Protein AF-A0A1V4ZJD6-F1 (afdb_monomer_lite)

pLDDT: mean 96.26, std 4.98, range [56.41, 98.81]

Structure (mmCIF, N/CA/C/O backbone):
data_AF-A0A1V4ZJD6-F1
#
_entry.id   AF-A0A1V4ZJD6-F1
#
loop_
_atom_site.group_PDB
_atom_site.id
_atom_site.type_symbol
_atom_site.label_atom_id
_atom_site.label_alt_id
_atom_site.label_comp_id
_atom_site.label_asym_id
_atom_site.label_entity_id
_atom_site.label_seq_id
_atom_site.pdbx_PDB_ins_code
_atom_site.Cartn_x
_atom_site.Cartn_y
_atom_site.Cartn_z
_atom_site.occupancy
_atom_site.B_iso_or_equiv
_atom_site.auth_seq_id
_atom_site.auth_comp_id
_atom_site.auth_asym_id
_atom_site.auth_atom_id
_atom_site.pdbx_PDB_model_num
ATOM 1 N N . MET A 1 1 ? 15.966 -0.202 7.080 1.00 82.50 1 MET A N 1
ATOM 2 C CA . MET A 1 1 ? 14.785 -0.061 6.214 1.00 82.50 1 MET A CA 1
ATOM 3 C C . MET A 1 1 ? 14.592 1.421 5.948 1.00 82.50 1 MET A C 1
ATOM 5 O O . MET A 1 1 ? 14.716 2.169 6.910 1.00 82.50 1 MET A O 1
ATOM 9 N N . ARG A 1 2 ? 14.361 1.847 4.705 1.00 94.88 2 ARG A N 1
ATOM 10 C CA . ARG A 1 2 ? 14.131 3.251 4.336 1.00 94.88 2 ARG A CA 1
ATOM 11 C C . ARG A 1 2 ? 12.690 3.535 3.950 1.00 94.88 2 ARG A C 1
ATOM 13 O O . ARG A 1 2 ? 12.223 4.636 4.211 1.00 94.88 2 ARG A O 1
ATOM 20 N N . TRP A 1 3 ? 12.001 2.560 3.370 1.00 96.62 3 TRP A N 1
ATOM 21 C CA . TRP A 1 3 ? 10.635 2.718 2.887 1.00 96.62 3 TRP A CA 1
ATOM 22 C C . TRP A 1 3 ? 9.796 1.470 3.145 1.00 96.62 3 TRP A C 1
ATOM 24 O O . TRP A 1 3 ? 10.330 0.376 3.375 1.00 96.62 3 TRP A O 1
ATOM 34 N N . VAL A 1 4 ? 8.479 1.653 3.120 1.00 98.31 4 VAL A N 1
ATOM 35 C CA . VAL A 1 4 ? 7.491 0.583 3.239 1.00 98.31 4 VAL A CA 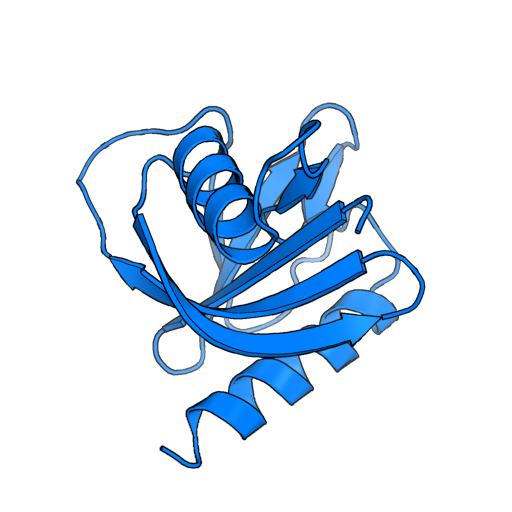1
ATOM 36 C C . VAL A 1 4 ? 6.313 0.798 2.301 1.00 98.31 4 VAL A C 1
ATOM 38 O O . VAL A 1 4 ? 5.899 1.935 2.102 1.00 98.31 4 VAL A O 1
ATOM 41 N N . TYR A 1 5 ? 5.743 -0.296 1.796 1.00 98.19 5 TYR A N 1
ATOM 42 C CA . TYR A 1 5 ? 4.425 -0.305 1.155 1.00 98.19 5 TYR A CA 1
ATOM 43 C C . TYR A 1 5 ? 3.454 -1.218 1.895 1.00 98.19 5 TYR A C 1
ATOM 45 O O . TYR A 1 5 ? 3.835 -2.280 2.392 1.00 98.19 5 TYR A O 1
ATOM 53 N N . ALA A 1 6 ? 2.188 -0.812 1.931 1.00 98.62 6 ALA A N 1
ATOM 54 C CA . ALA A 1 6 ? 1.086 -1.544 2.531 1.00 98.62 6 ALA A CA 1
ATOM 55 C C . ALA A 1 6 ? 0.049 -1.906 1.459 1.00 98.62 6 ALA A C 1
ATOM 57 O O . ALA A 1 6 ? -0.734 -1.074 1.008 1.00 98.62 6 ALA A O 1
ATOM 58 N N . ILE A 1 7 ? 0.024 -3.179 1.072 1.00 98.50 7 ILE A N 1
ATOM 59 C CA . ILE A 1 7 ? -0.930 -3.730 0.111 1.00 98.50 7 ILE A CA 1
ATOM 60 C C . ILE A 1 7 ? -2.085 -4.346 0.894 1.00 98.50 7 ILE A C 1
ATOM 62 O O . ILE A 1 7 ? -2.011 -5.482 1.375 1.00 98.50 7 ILE A O 1
ATOM 66 N N . ALA A 1 8 ? -3.160 -3.578 1.047 1.00 98.50 8 ALA A N 1
ATOM 67 C CA . ALA A 1 8 ? -4.383 -4.073 1.658 1.00 98.50 8 ALA A CA 1
ATOM 68 C C . ALA A 1 8 ? -5.244 -4.797 0.619 1.00 98.50 8 ALA A C 1
ATOM 70 O O . ALA A 1 8 ? -5.625 -4.198 -0.387 1.00 98.50 8 ALA A O 1
ATOM 71 N N . ILE A 1 9 ? -5.563 -6.065 0.888 1.00 98.12 9 ILE A N 1
ATOM 72 C CA . ILE A 1 9 ? -6.440 -6.893 0.054 1.00 98.12 9 ILE A CA 1
ATOM 73 C C . ILE A 1 9 ? -7.802 -7.064 0.735 1.00 98.12 9 ILE A C 1
ATOM 75 O O . ILE A 1 9 ? -7.892 -7.447 1.906 1.00 98.12 9 ILE A O 1
ATOM 79 N N . GLU A 1 10 ? -8.869 -6.836 -0.027 1.00 96.12 10 GLU A N 1
ATOM 80 C CA . GLU A 1 10 ? -10.254 -7.096 0.360 1.00 96.12 10 GLU A CA 1
ATOM 81 C C . GLU A 1 10 ? -10.969 -7.891 -0.739 1.00 96.12 10 GLU A C 1
ATOM 83 O O . GLU A 1 10 ? -11.329 -7.353 -1.788 1.00 96.12 10 GLU A O 1
ATOM 88 N N . GLY A 1 11 ? -11.191 -9.185 -0.490 1.00 93.50 11 GLY A N 1
ATOM 89 C CA . GLY A 1 11 ? -11.678 -10.098 -1.524 1.00 93.50 11 GLY A CA 1
ATOM 90 C C . GLY A 1 11 ? -10.717 -10.097 -2.712 1.00 93.50 11 GLY A C 1
ATOM 91 O O . GLY A 1 11 ? -9.515 -10.281 -2.531 1.00 93.50 11 GLY A O 1
ATOM 92 N N . ASP A 1 12 ? -11.242 -9.812 -3.901 1.00 94.06 12 ASP A N 1
ATOM 93 C CA . ASP A 1 12 ? -10.449 -9.693 -5.129 1.00 94.06 12 ASP A CA 1
ATOM 94 C C . ASP A 1 12 ? -9.900 -8.278 -5.365 1.00 94.06 12 ASP A C 1
ATOM 96 O O . ASP A 1 12 ? -9.217 -8.029 -6.360 1.00 94.06 12 ASP A O 1
ATOM 100 N N . ARG A 1 13 ? -10.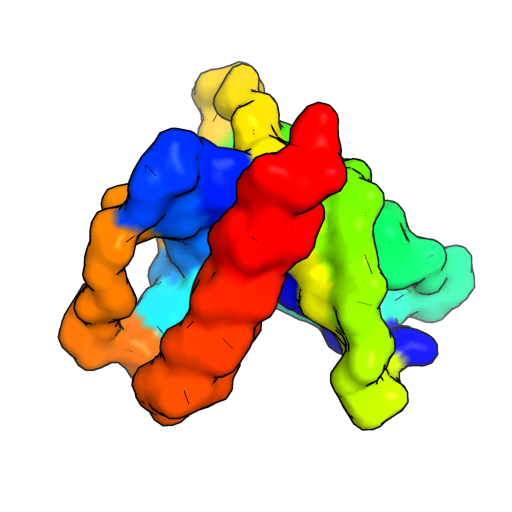162 -7.333 -4.457 1.00 97.94 13 ARG A N 1
ATOM 101 C CA . ARG A 1 13 ? -9.761 -5.931 -4.597 1.00 97.94 13 ARG A CA 1
ATOM 102 C C . ARG A 1 13 ? -8.531 -5.597 -3.771 1.00 97.94 13 ARG A C 1
ATOM 104 O O . ARG A 1 13 ? -8.253 -6.232 -2.755 1.00 97.94 13 ARG A O 1
ATOM 111 N N . PHE A 1 14 ? -7.821 -4.559 -4.188 1.00 98.56 14 PHE A N 1
ATOM 112 C CA . PHE A 1 14 ? -6.710 -3.968 -3.452 1.00 98.56 14 PHE A CA 1
ATOM 113 C C . PHE A 1 14 ? -6.889 -2.457 -3.329 1.00 98.56 14 PHE A C 1
ATOM 115 O O . PHE A 1 14 ? -7.502 -1.826 -4.191 1.00 98.56 14 PHE A O 1
ATOM 122 N N . LEU A 1 15 ? -6.383 -1.883 -2.241 1.00 98.56 15 LEU A N 1
ATOM 123 C CA . LEU A 1 15 ? -6.502 -0.453 -1.969 1.00 98.56 15 LEU A CA 1
ATOM 124 C C . LEU A 1 15 ? -5.315 0.318 -2.553 1.00 98.56 15 LEU A C 1
ATOM 126 O O . LEU A 1 15 ? -4.166 -0.055 -2.328 1.00 98.56 15 LEU A O 1
ATOM 130 N N . MET A 1 16 ? -5.598 1.422 -3.242 1.00 98.81 16 MET A N 1
ATOM 131 C CA . MET A 1 16 ? -4.597 2.403 -3.677 1.00 98.81 16 MET A CA 1
ATOM 132 C C . MET A 1 16 ? -4.959 3.804 -3.190 1.00 98.81 16 MET A C 1
ATOM 134 O O . MET A 1 16 ? -6.133 4.098 -2.955 1.00 98.81 16 MET A O 1
ATOM 138 N N . VAL A 1 17 ? -3.961 4.683 -3.100 1.00 98.75 17 VAL A N 1
ATOM 139 C CA . VAL A 1 17 ? -4.117 6.119 -2.822 1.00 98.75 17 VAL A CA 1
ATOM 140 C C . VAL A 1 17 ? -3.724 6.950 -4.037 1.00 98.75 17 VAL A C 1
ATOM 142 O O . VAL A 1 17 ? -2.839 6.571 -4.801 1.00 98.75 17 VAL A O 1
ATOM 145 N N . PHE A 1 18 ? -4.389 8.086 -4.241 1.00 98.50 18 PHE A N 1
ATOM 146 C CA . PHE A 1 18 ? -4.062 9.009 -5.324 1.00 98.50 18 PHE A CA 1
ATOM 147 C C . PHE A 1 18 ? -3.133 10.123 -4.839 1.00 98.50 18 PHE A C 1
ATOM 149 O O . PHE A 1 18 ? -3.559 11.058 -4.149 1.00 98.50 18 PHE A O 1
ATOM 156 N N . ASN A 1 19 ? -1.876 10.075 -5.273 1.00 97.69 19 ASN A N 1
ATOM 157 C CA . ASN A 1 19 ? -0.884 11.080 -4.935 1.00 97.69 19 ASN A CA 1
ATOM 158 C C . ASN A 1 19 ? -0.939 12.254 -5.916 1.00 97.69 19 ASN A C 1
ATOM 160 O O . ASN A 1 19 ? -0.454 12.184 -7.045 1.00 97.69 19 ASN A O 1
ATOM 164 N N . LYS A 1 20 ? -1.474 13.391 -5.461 1.00 96.12 20 LYS A N 1
ATOM 165 C CA . LYS A 1 20 ? -1.598 14.609 -6.284 1.00 96.12 20 LYS A CA 1
ATOM 166 C C . LYS A 1 20 ? -0.258 15.178 -6.758 1.00 96.12 20 LYS A C 1
ATOM 168 O O . LYS A 1 20 ? -0.227 15.810 -7.808 1.00 96.12 20 LYS A O 1
ATOM 173 N N . LYS A 1 21 ? 0.830 14.991 -6.000 1.00 95.19 21 LYS A N 1
ATOM 174 C CA . LYS A 1 21 ? 2.161 15.507 -6.368 1.00 95.19 21 LYS A CA 1
ATOM 175 C C . LYS A 1 21 ? 2.776 14.697 -7.508 1.00 95.19 21 LYS A C 1
ATOM 177 O O . LYS A 1 21 ? 3.451 15.275 -8.352 1.00 95.19 21 LYS A O 1
ATOM 182 N N . ARG A 1 22 ? 2.535 13.382 -7.529 1.00 95.56 22 ARG A N 1
ATOM 183 C CA . ARG A 1 22 ? 2.977 12.474 -8.604 1.00 95.56 22 ARG A CA 1
ATOM 184 C C . ARG A 1 22 ? 1.969 12.372 -9.750 1.00 95.56 22 ARG A C 1
ATOM 186 O O . ARG A 1 22 ? 2.334 11.970 -10.844 1.00 95.56 22 ARG A O 1
ATOM 193 N N . GLY A 1 23 ? 0.721 12.773 -9.511 1.00 97.19 23 GLY A N 1
ATOM 194 C CA . GLY A 1 23 ? -0.343 12.759 -10.509 1.00 97.19 23 GLY A CA 1
ATOM 195 C C . GLY A 1 23 ? -0.839 11.354 -10.846 1.00 97.19 23 GLY A C 1
ATOM 196 O O . GLY A 1 23 ? -1.264 11.141 -11.978 1.00 97.19 23 GLY A O 1
ATOM 197 N N . GLY A 1 24 ? -0.785 10.413 -9.897 1.00 98.12 24 GLY A N 1
ATOM 198 C CA . GLY A 1 24 ? -1.179 9.026 -10.132 1.00 98.12 24 GLY A CA 1
ATOM 199 C C . GLY A 1 24 ? -1.488 8.230 -8.867 1.00 98.12 24 GLY A C 1
ATOM 200 O O . GLY A 1 24 ? -1.235 8.675 -7.745 1.00 98.12 24 GLY A O 1
ATOM 201 N N . TRP A 1 25 ? -2.069 7.054 -9.081 1.00 98.69 25 TRP A N 1
ATOM 202 C CA . TRP A 1 25 ? -2.369 6.052 -8.070 1.00 98.69 25 TRP A CA 1
ATOM 203 C C . TRP A 1 25 ? -1.113 5.279 -7.682 1.00 98.69 25 TRP A C 1
ATOM 205 O O . TRP A 1 25 ? -0.330 4.881 -8.546 1.00 98.69 25 TRP A O 1
ATOM 215 N N . GLU A 1 26 ? -0.953 5.030 -6.389 1.00 98.50 26 GLU A N 1
ATOM 216 C CA . GLU A 1 26 ? 0.129 4.224 -5.828 1.00 98.50 26 GLU A CA 1
ATOM 217 C C . GLU A 1 26 ? -0.337 3.388 -4.632 1.00 98.50 26 GLU A C 1
ATOM 219 O O . GLU A 1 26 ? -1.440 3.575 -4.109 1.00 98.50 26 GLU A O 1
ATOM 224 N N . MET A 1 27 ? 0.497 2.427 -4.228 1.00 98.25 27 MET A N 1
ATOM 225 C CA . MET A 1 27 ? 0.281 1.696 -2.982 1.00 98.25 27 MET A CA 1
ATOM 226 C C . MET A 1 27 ? 0.526 2.640 -1.805 1.00 98.25 27 MET A C 1
ATOM 228 O O . MET A 1 27 ? 1.516 3.375 -1.849 1.00 98.25 27 MET A O 1
ATOM 232 N N . PRO A 1 28 ? -0.315 2.605 -0.758 1.00 98.44 28 PRO A N 1
ATOM 233 C CA . PRO A 1 28 ? -0.054 3.382 0.439 1.00 98.44 28 PRO A CA 1
ATOM 234 C C . PRO A 1 28 ? 1.301 3.032 1.043 1.00 98.44 28 PRO A C 1
ATOM 236 O O . PRO A 1 28 ? 1.695 1.857 1.078 1.00 98.44 28 PRO A O 1
ATOM 239 N N . GLY A 1 29 ? 2.001 4.036 1.548 1.00 97.62 29 GLY A N 1
ATOM 240 C CA . GLY A 1 29 ? 3.315 3.843 2.136 1.00 97.62 29 GLY A CA 1
ATOM 241 C C . GLY A 1 29 ? 4.232 5.045 2.002 1.00 97.62 29 GLY A C 1
ATOM 242 O O . GLY A 1 29 ? 3.938 6.038 1.347 1.00 97.62 29 GLY A O 1
ATOM 243 N N . GLY A 1 30 ? 5.401 4.931 2.614 1.00 97.06 30 GLY A N 1
ATOM 244 C CA . GLY A 1 30 ? 6.289 6.067 2.773 1.00 97.06 30 GLY A CA 1
ATOM 245 C C . GLY A 1 30 ? 7.595 5.687 3.437 1.00 97.06 30 GLY A C 1
ATOM 246 O O . GLY A 1 30 ? 8.053 4.543 3.347 1.00 97.06 30 GLY A O 1
ATOM 247 N N . HIS A 1 31 ? 8.225 6.670 4.071 1.00 97.62 31 HIS A N 1
ATOM 248 C CA . HIS A 1 31 ? 9.529 6.482 4.688 1.00 97.62 31 HIS A CA 1
ATOM 249 C C . HIS A 1 31 ? 9.391 5.854 6.072 1.00 97.62 31 HIS A C 1
ATOM 251 O O . HIS A 1 31 ? 8.468 6.148 6.826 1.00 97.62 31 HIS A O 1
ATOM 257 N N . VAL A 1 32 ? 10.362 5.020 6.429 1.00 97.81 32 VAL A N 1
ATOM 258 C CA . VAL A 1 32 ? 10.516 4.561 7.810 1.00 97.81 32 VAL A CA 1
ATOM 259 C C . VAL A 1 32 ? 11.270 5.632 8.586 1.00 97.81 32 VAL A C 1
ATOM 261 O O . VAL A 1 32 ? 12.389 5.995 8.208 1.00 97.81 32 VAL A O 1
ATOM 264 N N . GLU A 1 33 ? 10.678 6.130 9.668 1.00 96.81 33 GLU A N 1
ATOM 265 C CA . GLU A 1 33 ? 11.316 7.142 10.506 1.00 96.81 33 GLU A CA 1
ATOM 266 C C . GLU A 1 33 ? 12.472 6.565 11.343 1.00 96.81 33 GLU A C 1
ATOM 268 O O . GLU A 1 33 ? 12.620 5.353 11.542 1.00 96.81 33 GLU A O 1
ATOM 273 N N . GLN A 1 34 ? 13.338 7.440 11.860 1.00 95.00 34 GLN A N 1
ATOM 274 C CA . GLN A 1 34 ? 14.480 7.010 12.662 1.00 95.00 34 GLN A CA 1
ATOM 275 C C . GLN A 1 34 ? 14.016 6.328 13.959 1.00 95.00 34 GLN A C 1
ATOM 277 O O . GLN A 1 34 ? 13.370 6.938 14.803 1.00 95.00 34 GLN A O 1
ATOM 282 N N . GLY A 1 35 ? 14.407 5.063 14.139 1.00 94.38 35 GLY A N 1
ATOM 283 C CA . GLY A 1 35 ? 14.013 4.259 15.301 1.00 94.38 35 GLY A CA 1
ATOM 284 C C . GLY A 1 35 ? 12.630 3.610 15.175 1.00 94.38 35 GLY A C 1
ATOM 285 O O . GLY A 1 35 ? 12.234 2.866 16.070 1.00 94.38 35 GLY A O 1
ATOM 286 N N . GLU A 1 36 ? 11.921 3.835 14.066 1.00 95.12 36 GLU A N 1
ATOM 287 C CA . GLU A 1 36 ? 10.623 3.229 13.785 1.00 95.12 36 GLU A CA 1
ATOM 288 C C . GLU A 1 36 ? 10.781 1.813 13.202 1.00 95.12 36 GLU A C 1
ATOM 290 O O . GLU A 1 36 ? 11.647 1.530 12.369 1.00 95.12 36 GLU A O 1
ATOM 295 N N . GLY A 1 37 ? 9.931 0.885 13.646 1.00 97.06 37 GLY A N 1
ATOM 296 C CA . GLY A 1 37 ? 9.836 -0.440 13.039 1.00 97.06 37 GLY A CA 1
ATOM 297 C C . GLY A 1 37 ? 9.088 -0.380 11.706 1.00 97.06 37 GLY A C 1
ATOM 298 O O . GLY A 1 37 ? 8.087 0.314 11.595 1.00 97.06 37 GLY A O 1
ATOM 299 N N . ALA A 1 38 ? 9.508 -1.165 10.711 1.00 97.56 38 ALA A N 1
ATOM 300 C CA . ALA A 1 38 ? 8.872 -1.162 9.386 1.00 97.56 38 ALA A CA 1
ATOM 301 C C . ALA A 1 38 ? 7.355 -1.451 9.430 1.00 97.56 38 ALA A C 1
ATOM 303 O O . ALA A 1 38 ? 6.590 -0.860 8.680 1.00 97.56 38 ALA A O 1
ATOM 304 N N . GLU A 1 39 ? 6.902 -2.336 10.323 1.00 98.25 39 GLU A N 1
ATOM 305 C CA . GLU A 1 39 ? 5.467 -2.605 10.483 1.00 98.25 39 GLU A CA 1
ATOM 306 C C . GLU A 1 39 ? 4.716 -1.401 11.073 1.00 98.25 39 GLU A C 1
ATOM 308 O O . GLU A 1 39 ? 3.613 -1.080 10.633 1.00 98.25 39 GLU A O 1
ATOM 313 N N . THR A 1 40 ? 5.327 -0.712 12.042 1.00 98.44 40 THR A N 1
ATOM 314 C CA . THR A 1 40 ? 4.790 0.526 12.622 1.00 98.44 40 THR A CA 1
ATOM 315 C C . THR A 1 40 ? 4.678 1.612 11.559 1.00 98.44 40 THR A C 1
ATOM 317 O O . THR A 1 40 ? 3.612 2.209 11.437 1.00 98.44 40 THR A O 1
ATOM 320 N N . ALA A 1 41 ? 5.721 1.783 10.740 1.00 98.50 41 ALA A N 1
ATOM 321 C CA . ALA A 1 41 ? 5.723 2.715 9.618 1.00 98.50 41 ALA A CA 1
ATOM 322 C C . ALA A 1 41 ? 4.593 2.395 8.630 1.00 98.50 41 ALA A C 1
ATOM 324 O O . ALA A 1 41 ? 3.807 3.268 8.290 1.00 98.50 41 ALA A O 1
ATOM 325 N N . ALA A 1 42 ? 4.437 1.126 8.233 1.00 98.56 42 ALA A N 1
ATOM 326 C CA . ALA A 1 42 ? 3.399 0.724 7.283 1.00 98.56 42 ALA A CA 1
ATOM 327 C C . ALA A 1 42 ? 1.987 1.023 7.813 1.00 98.56 42 ALA A C 1
ATOM 329 O O . ALA A 1 42 ? 1.139 1.516 7.074 1.00 98.56 42 ALA A O 1
ATOM 330 N N . LYS A 1 43 ? 1.739 0.765 9.105 1.00 98.69 43 LYS A N 1
ATOM 331 C CA . LYS A 1 43 ? 0.472 1.101 9.774 1.00 98.69 43 LYS A CA 1
ATOM 332 C C . LYS A 1 43 ? 0.241 2.611 9.853 1.00 98.69 43 LYS A C 1
ATOM 334 O O . LYS A 1 43 ? -0.871 3.063 9.593 1.00 98.69 43 LYS A O 1
ATOM 339 N N . ARG A 1 44 ? 1.273 3.378 10.224 1.00 98.62 44 ARG A N 1
ATOM 340 C CA . ARG A 1 44 ? 1.217 4.841 10.343 1.00 98.62 44 ARG A CA 1
ATOM 341 C C . ARG A 1 44 ? 0.911 5.489 8.995 1.00 98.62 44 ARG A C 1
ATOM 343 O O . ARG A 1 44 ? -0.100 6.176 8.906 1.00 98.62 44 ARG A O 1
ATOM 350 N N . GLU A 1 45 ? 1.721 5.209 7.975 1.00 98.62 45 GLU A N 1
ATOM 351 C CA . GLU A 1 45 ? 1.575 5.756 6.618 1.00 98.62 45 GLU A CA 1
ATOM 352 C C . GLU A 1 45 ? 0.192 5.424 6.048 1.00 98.62 45 GLU A C 1
ATOM 354 O O . GLU A 1 45 ? -0.554 6.312 5.647 1.00 98.62 45 GLU A O 1
ATOM 359 N N . PHE A 1 46 ? -0.227 4.154 6.119 1.00 98.75 46 PHE A N 1
ATOM 360 C CA . PHE A 1 46 ? -1.541 3.747 5.622 1.00 98.75 46 PHE A CA 1
ATOM 361 C C . PHE A 1 46 ? -2.677 4.518 6.306 1.00 98.75 46 PHE A C 1
ATOM 363 O O . PHE A 1 46 ? -3.626 4.947 5.647 1.00 98.75 46 PHE A O 1
ATOM 370 N N . ARG A 1 47 ? -2.585 4.731 7.623 1.00 98.69 47 ARG A N 1
ATOM 371 C CA . ARG A 1 47 ? -3.581 5.496 8.377 1.00 98.69 47 ARG A CA 1
ATOM 372 C C . ARG A 1 47 ? -3.558 6.981 8.042 1.00 98.69 47 ARG A C 1
ATOM 374 O O . ARG A 1 47 ? -4.627 7.573 7.936 1.00 98.69 47 ARG A O 1
ATOM 381 N N . GLU A 1 48 ? -2.386 7.583 7.895 1.00 98.44 48 GLU A N 1
ATOM 382 C CA . GLU A 1 48 ? -2.238 8.993 7.521 1.00 98.44 48 GLU A CA 1
ATOM 383 C C . GLU A 1 48 ? -2.817 9.243 6.123 1.00 98.44 48 GLU A C 1
ATOM 385 O O . GLU A 1 48 ? -3.664 10.11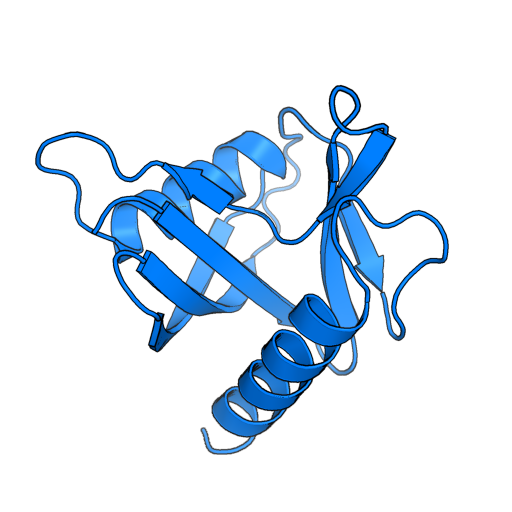9 5.947 1.00 98.44 48 GLU A O 1
ATOM 390 N N . GLU A 1 49 ? -2.480 8.401 5.149 1.00 98.50 49 GLU A N 1
ATOM 391 C CA . GLU A 1 49 ? -2.907 8.582 3.763 1.00 98.50 49 GLU A CA 1
ATOM 392 C C . GLU A 1 49 ? -4.382 8.234 3.536 1.00 98.50 49 GLU A C 1
ATOM 394 O O . GLU A 1 49 ? -5.075 8.947 2.810 1.00 98.50 49 GLU A O 1
ATOM 399 N N . THR A 1 50 ? -4.895 7.16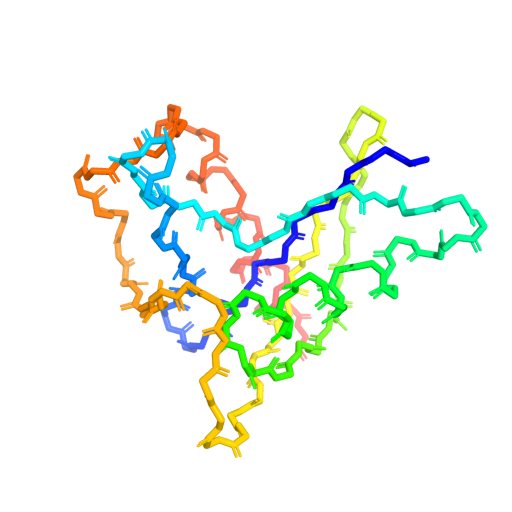9 4.162 1.00 98.56 50 THR A N 1
ATOM 400 C CA . THR A 1 50 ? -6.254 6.653 3.889 1.00 98.56 50 THR A CA 1
ATOM 401 C C . THR A 1 50 ? -7.278 6.995 4.973 1.00 98.56 50 THR A C 1
ATOM 403 O O . THR A 1 50 ? -8.486 6.974 4.722 1.00 98.56 50 THR A O 1
ATOM 406 N N . GLY A 1 51 ? -6.827 7.275 6.197 1.00 98.56 51 GLY A N 1
ATOM 407 C CA . GLY A 1 51 ? -7.665 7.373 7.395 1.00 98.56 51 GLY A CA 1
ATOM 408 C C . GLY A 1 51 ? -8.070 6.020 7.992 1.00 98.56 51 GLY A C 1
ATOM 409 O O . GLY A 1 51 ? -8.723 5.993 9.037 1.00 98.56 51 GLY A O 1
ATOM 410 N N . GLN A 1 52 ? -7.723 4.901 7.351 1.00 98.56 52 GLN A N 1
ATOM 411 C CA . GLN A 1 52 ? -8.125 3.549 7.749 1.00 98.56 52 GLN A CA 1
ATOM 412 C C . GLN A 1 52 ? -6.997 2.832 8.499 1.00 98.56 52 GLN A C 1
ATOM 414 O O . GLN A 1 52 ? -5.843 3.239 8.436 1.00 98.56 52 GLN A O 1
ATOM 419 N N . GLU A 1 53 ? -7.310 1.750 9.208 1.00 98.50 53 GLU A N 1
ATOM 420 C CA . GLU A 1 53 ? -6.282 0.947 9.880 1.00 98.50 53 GLU A CA 1
ATOM 421 C C . GLU A 1 53 ? -5.815 -0.202 8.978 1.00 98.50 53 GLU A C 1
ATOM 423 O O . GLU A 1 53 ? -6.609 -0.794 8.238 1.00 98.50 53 GLU A O 1
ATOM 428 N N . PHE A 1 54 ? -4.525 -0.534 9.067 1.00 98.69 54 PHE A N 1
ATOM 429 C CA . PHE A 1 54 ? -3.906 -1.637 8.334 1.00 98.69 54 PHE A CA 1
ATOM 430 C C . PHE A 1 54 ? -3.507 -2.773 9.276 1.00 98.69 54 PHE A C 1
ATOM 432 O O . PHE A 1 54 ? -2.818 -2.571 10.278 1.00 98.69 54 PHE A O 1
ATOM 439 N N . GLU A 1 55 ? -3.911 -3.988 8.925 1.00 98.25 55 GLU A N 1
ATOM 440 C CA . GLU A 1 55 ? -3.576 -5.220 9.632 1.00 98.25 55 GLU A CA 1
ATOM 441 C C . GLU A 1 55 ? -2.603 -6.040 8.775 1.00 98.25 55 GLU A C 1
ATOM 443 O O . GLU A 1 55 ? -3.042 -6.840 7.943 1.00 98.25 55 GLU A O 1
ATOM 448 N N . PRO A 1 56 ? -1.283 -5.822 8.917 1.00 98.00 56 PRO A N 1
ATOM 449 C CA . PRO A 1 56 ? -0.277 -6.583 8.197 1.00 98.00 56 PRO A CA 1
ATOM 450 C C . PRO A 1 56 ? -0.291 -8.038 8.653 1.00 98.00 56 PRO A C 1
ATOM 452 O O . PRO A 1 56 ? -0.392 -8.338 9.841 1.00 98.00 56 PRO A O 1
ATOM 455 N N . VAL A 1 57 ? -0.143 -8.936 7.688 1.00 97.94 57 VAL A N 1
ATOM 456 C CA . VAL A 1 57 ? -0.179 -10.387 7.899 1.00 97.94 57 VAL A CA 1
ATOM 457 C C . VAL A 1 57 ? 1.165 -11.014 7.547 1.00 97.94 57 VAL A C 1
ATOM 459 O O . VAL A 1 57 ? 1.675 -11.882 8.251 1.00 97.94 57 VAL A O 1
ATOM 462 N N . VAL A 1 58 ? 1.756 -10.562 6.445 1.00 97.88 58 VAL A N 1
ATOM 463 C CA . VAL A 1 58 ? 3.018 -11.075 5.915 1.00 97.88 58 VAL A CA 1
ATOM 464 C C . VAL A 1 58 ? 3.785 -9.943 5.252 1.00 97.88 58 VAL A C 1
ATOM 466 O O . VAL A 1 58 ? 3.205 -8.955 4.799 1.00 97.88 58 VAL A O 1
ATOM 469 N N . ARG A 1 59 ? 5.110 -10.077 5.206 1.00 97.50 59 ARG A N 1
ATOM 470 C CA . ARG A 1 59 ? 5.988 -9.109 4.556 1.00 97.50 59 ARG A CA 1
ATOM 471 C C . ARG A 1 59 ? 7.059 -9.787 3.723 1.00 97.50 59 ARG A C 1
ATOM 473 O O . ARG A 1 59 ? 7.495 -10.891 4.051 1.00 97.50 59 ARG A O 1
ATOM 480 N N . VAL A 1 60 ? 7.542 -9.066 2.724 1.00 97.06 60 VAL A N 1
ATOM 481 C CA . VAL A 1 60 ? 8.773 -9.368 1.996 1.00 97.06 60 VAL A CA 1
ATOM 482 C C . VAL A 1 60 ? 9.706 -8.162 2.079 1.00 97.06 60 VAL A C 1
ATOM 484 O O . VAL A 1 60 ? 9.257 -7.017 2.057 1.00 97.06 60 VAL A O 1
ATOM 487 N N . VAL A 1 61 ? 11.004 -8.415 2.234 1.00 96.50 61 VAL A N 1
ATOM 488 C CA . VAL A 1 61 ? 12.039 -7.372 2.197 1.00 96.50 61 VAL A CA 1
ATOM 489 C C . VAL A 1 61 ? 12.500 -7.219 0.750 1.00 96.50 61 VAL A C 1
ATOM 491 O O . VAL A 1 61 ? 12.776 -8.225 0.098 1.00 96.50 61 VAL A O 1
ATOM 494 N N . GLN A 1 62 ? 12.565 -5.983 0.260 1.00 91.69 62 GLN A N 1
ATOM 495 C CA . GLN A 1 62 ? 13.011 -5.635 -1.090 1.00 91.69 62 GLN A CA 1
ATOM 496 C C . GLN A 1 62 ? 14.065 -4.536 -0.977 1.00 91.69 62 GLN A C 1
ATOM 498 O O . GLN A 1 62 ? 13.762 -3.449 -0.494 1.00 91.69 62 GLN A O 1
ATOM 503 N N . ASP A 1 63 ? 15.301 -4.833 -1.380 1.00 91.81 63 ASP A N 1
ATOM 504 C CA . ASP A 1 63 ? 16.455 -3.940 -1.228 1.00 91.81 63 ASP A CA 1
ATOM 505 C C . ASP A 1 63 ? 16.578 -3.364 0.196 1.00 91.81 63 ASP A C 1
ATOM 507 O O . ASP A 1 63 ? 16.812 -4.101 1.159 1.00 91.81 63 ASP A O 1
ATOM 511 N N . ASP A 1 64 ? 16.423 -2.046 0.346 1.00 94.31 64 ASP A N 1
ATOM 512 C CA . ASP A 1 64 ? 16.444 -1.342 1.624 1.00 94.31 64 ASP A CA 1
ATOM 513 C C . ASP A 1 64 ? 15.043 -1.046 2.190 1.00 94.31 64 ASP A C 1
ATOM 515 O O . ASP A 1 64 ? 14.939 -0.315 3.179 1.00 94.31 64 ASP A O 1
ATOM 519 N N . GLY A 1 65 ? 13.984 -1.637 1.635 1.00 96.06 65 GLY A N 1
ATOM 520 C CA . GLY A 1 65 ? 12.591 -1.478 2.052 1.00 96.06 65 GLY A CA 1
ATOM 521 C C . GLY A 1 65 ? 11.825 -2.781 2.279 1.00 96.06 65 GLY A C 1
ATOM 522 O O . GLY A 1 65 ? 12.374 -3.886 2.260 1.00 96.06 65 GLY A O 1
ATOM 523 N N . ALA A 1 66 ? 10.530 -2.652 2.561 1.00 97.31 66 ALA A N 1
ATOM 524 C CA . ALA A 1 66 ? 9.653 -3.800 2.763 1.00 97.31 66 ALA A CA 1
ATOM 525 C C . ALA A 1 66 ? 8.242 -3.568 2.227 1.00 97.31 66 ALA A C 1
ATOM 527 O O . ALA A 1 66 ? 7.656 -2.503 2.394 1.00 97.31 66 ALA A O 1
ATOM 528 N N . VAL A 1 67 ? 7.663 -4.621 1.665 1.00 98.00 67 VAL A N 1
ATOM 529 C CA . VAL A 1 67 ? 6.272 -4.645 1.224 1.00 98.00 67 VAL A CA 1
ATOM 530 C C . VAL A 1 67 ? 5.488 -5.541 2.172 1.00 98.00 67 VAL A C 1
ATOM 532 O O . VAL A 1 67 ? 5.876 -6.682 2.430 1.00 98.00 67 VAL A O 1
ATOM 535 N N . PHE A 1 68 ? 4.390 -5.020 2.703 1.00 98.62 68 PHE A N 1
ATOM 536 C CA . PHE A 1 68 ? 3.472 -5.732 3.578 1.00 98.62 68 PHE A CA 1
ATOM 537 C C . PHE A 1 68 ? 2.195 -6.065 2.818 1.00 98.62 68 PHE A C 1
ATOM 539 O O . PHE A 1 68 ? 1.625 -5.203 2.155 1.00 98.62 68 PHE A O 1
ATOM 546 N N . ALA A 1 69 ? 1.714 -7.294 2.966 1.00 98.56 69 ALA A N 1
ATOM 547 C CA . ALA A 1 69 ? 0.366 -7.677 2.576 1.00 98.56 69 ALA A CA 1
ATOM 548 C C . ALA A 1 69 ? -0.488 -7.826 3.835 1.00 98.56 69 ALA A C 1
ATOM 550 O O . ALA A 1 69 ? -0.049 -8.396 4.841 1.00 98.56 69 ALA A O 1
ATOM 551 N N . GLY A 1 70 ? -1.707 -7.302 3.788 1.00 98.31 70 GLY A N 1
ATOM 552 C CA . GLY A 1 70 ? -2.584 -7.285 4.947 1.00 98.31 70 GLY A CA 1
ATOM 553 C C . GLY A 1 70 ? -4.034 -6.997 4.604 1.00 98.31 70 GLY A C 1
ATOM 554 O O . GLY A 1 70 ? -4.438 -7.010 3.440 1.00 98.31 70 GLY A O 1
ATOM 555 N N . ARG A 1 71 ? -4.824 -6.740 5.642 1.00 97.69 71 ARG A N 1
ATOM 556 C CA . ARG A 1 71 ? -6.242 -6.389 5.535 1.00 97.69 71 ARG A CA 1
ATOM 557 C C . ARG A 1 71 ? -6.457 -4.940 5.956 1.00 97.69 71 ARG A C 1
ATOM 559 O O . ARG A 1 71 ? -5.714 -4.403 6.774 1.00 97.69 71 ARG A O 1
ATOM 566 N N . VAL A 1 72 ? -7.478 -4.313 5.388 1.00 97.75 72 VAL A N 1
ATOM 567 C CA . VAL A 1 72 ? -7.935 -2.985 5.805 1.00 97.75 72 VAL A CA 1
ATOM 568 C C . VAL A 1 72 ? -9.047 -3.123 6.840 1.00 97.75 72 VAL A C 1
ATOM 570 O O . VAL A 1 72 ? -9.927 -3.974 6.709 1.00 97.75 72 VAL A O 1
ATOM 573 N N . ARG A 1 73 ? -9.031 -2.260 7.857 1.00 97.94 73 ARG A N 1
ATOM 574 C CA . ARG A 1 73 ? -10.147 -2.052 8.782 1.00 97.94 73 ARG A CA 1
ATOM 575 C C . ARG A 1 73 ? -10.639 -0.616 8.654 1.00 97.94 73 ARG A C 1
ATOM 577 O O . ARG A 1 73 ? -9.923 0.333 8.971 1.00 97.94 73 ARG A O 1
ATOM 584 N N . TYR A 1 74 ? -11.887 -0.467 8.221 1.00 97.25 74 TYR A N 1
ATOM 585 C CA . TYR A 1 74 ? -12.498 0.844 8.031 1.00 97.25 74 TYR A CA 1
ATOM 586 C C . TYR A 1 74 ? -12.836 1.519 9.356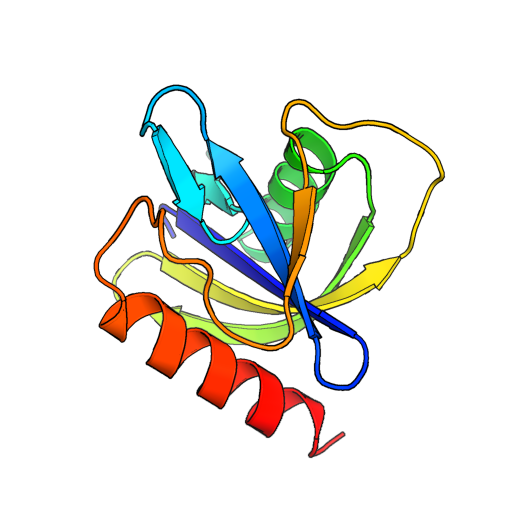 1.00 97.25 74 TYR A C 1
ATOM 588 O O . TYR A 1 74 ? -13.448 0.922 10.243 1.00 97.25 74 TYR A O 1
ATOM 596 N N . THR A 1 75 ? -12.458 2.787 9.468 1.00 95.88 75 THR A N 1
ATOM 597 C CA . THR A 1 75 ? -12.640 3.609 10.673 1.00 95.88 75 THR A CA 1
ATOM 598 C C . THR A 1 75 ? -13.741 4.657 10.508 1.00 95.88 75 THR A C 1
ATOM 600 O O . THR A 1 75 ? -14.139 5.283 11.488 1.00 95.88 75 THR A O 1
ATOM 603 N N . GLY A 1 76 ? -14.199 4.892 9.272 1.00 92.50 76 GLY A N 1
ATOM 604 C CA . GLY A 1 76 ? -15.093 6.002 8.927 1.00 92.50 76 GLY A CA 1
ATOM 605 C C . GLY A 1 76 ? -14.409 7.376 8.915 1.00 92.50 76 GLY A C 1
ATOM 606 O O . GLY A 1 76 ? -15.092 8.389 8.790 1.00 92.50 76 GLY A O 1
ATOM 607 N N . LYS A 1 77 ? -13.078 7.432 9.057 1.00 94.88 77 LYS A N 1
ATOM 608 C CA . LYS A 1 77 ? -12.293 8.671 8.977 1.00 94.88 77 LYS A CA 1
ATOM 609 C C . LYS A 1 77 ? -11.778 8.909 7.560 1.00 94.88 77 LYS A C 1
ATOM 611 O O . LYS A 1 77 ? -11.757 7.999 6.736 1.00 94.88 77 LYS A O 1
ATOM 616 N N . HIS A 1 78 ? -11.323 10.131 7.308 1.00 94.38 78 HIS A N 1
ATOM 617 C CA . HIS A 1 78 ? -10.620 10.508 6.085 1.00 94.38 78 HIS A CA 1
ATOM 618 C C . HIS A 1 78 ? -9.124 10.662 6.369 1.00 94.38 78 HIS A C 1
ATOM 620 O O . HIS A 1 78 ? -8.759 11.182 7.424 1.00 94.38 78 HIS A O 1
ATOM 626 N N . GLY A 1 79 ? -8.292 10.205 5.435 1.00 96.62 79 GLY A N 1
ATOM 627 C CA . GLY A 1 79 ? -6.857 10.480 5.414 1.00 96.62 79 GLY A CA 1
ATOM 628 C C . GLY A 1 79 ? -6.510 11.681 4.540 1.00 96.62 79 GLY A C 1
ATOM 629 O O . GLY A 1 79 ? -7.386 12.387 4.033 1.00 96.62 79 GLY A O 1
ATOM 630 N N . GLU A 1 80 ? -5.215 11.902 4.354 1.00 97.81 80 GLU A N 1
ATOM 631 C CA . GLU A 1 80 ? -4.663 12.988 3.542 1.00 97.81 80 GLU A CA 1
ATOM 632 C C . GLU A 1 80 ? -4.934 12.819 2.040 1.00 97.81 80 GLU A C 1
ATOM 634 O O . GLU A 1 80 ? -5.007 13.804 1.294 1.00 97.81 80 GLU A O 1
ATOM 639 N N . MET A 1 81 ? -5.097 11.575 1.586 1.00 97.88 81 MET A N 1
ATOM 640 C CA . MET A 1 81 ? -5.277 11.224 0.185 1.00 97.88 81 MET A CA 1
ATOM 641 C C . MET A 1 81 ? -6.645 10.587 -0.068 1.00 97.88 81 MET A C 1
ATOM 643 O O . MET A 1 81 ? -7.283 9.990 0.799 1.00 97.88 81 MET A O 1
ATOM 647 N N . ARG A 1 82 ? -7.109 10.702 -1.317 1.00 97.69 82 ARG A N 1
ATOM 648 C CA . ARG A 1 82 ? -8.227 9.885 -1.802 1.00 97.69 82 ARG A CA 1
ATOM 649 C C . ARG A 1 82 ? -7.718 8.457 -1.935 1.00 97.69 82 ARG A C 1
ATOM 651 O O . ARG A 1 82 ? -6.700 8.257 -2.593 1.00 97.69 82 ARG A O 1
ATOM 658 N N . PHE A 1 83 ? -8.444 7.494 -1.381 1.00 98.19 83 PHE A N 1
ATOM 659 C CA . PHE A 1 83 ? -8.190 6.077 -1.613 1.00 98.19 83 PHE A CA 1
ATOM 660 C C . PHE A 1 83 ? -9.374 5.418 -2.314 1.00 98.19 83 PHE A C 1
ATOM 662 O O . PHE A 1 83 ? -10.515 5.847 -2.137 1.00 98.19 83 PHE A O 1
ATOM 669 N N . GLU A 1 84 ? -9.098 4.361 -3.072 1.00 98.25 84 GLU A N 1
ATOM 670 C CA . GLU A 1 84 ? -10.104 3.515 -3.714 1.00 98.25 84 GLU A CA 1
ATOM 671 C C . GLU A 1 84 ? -9.688 2.049 -3.710 1.00 98.25 84 GLU A C 1
ATOM 673 O O . GLU A 1 84 ? -8.511 1.719 -3.558 1.00 98.25 84 GLU A O 1
ATOM 678 N N . LEU A 1 85 ? -10.684 1.175 -3.865 1.00 98.31 85 LEU A N 1
ATOM 679 C CA . LEU A 1 85 ? -10.493 -0.252 -4.071 1.00 98.31 85 LEU A CA 1
ATOM 680 C C . LEU A 1 85 ? -10.591 -0.579 -5.557 1.00 98.31 85 LEU A C 1
ATOM 682 O O . LEU A 1 85 ? -11.572 -0.228 -6.211 1.00 98.31 85 LEU A O 1
ATOM 686 N N . PHE A 1 86 ? -9.619 -1.335 -6.044 1.00 98.44 86 PHE A N 1
ATOM 687 C CA . PHE A 1 86 ? -9.501 -1.720 -7.439 1.00 98.44 86 PHE A CA 1
ATOM 688 C C . PHE A 1 86 ? -9.451 -3.237 -7.585 1.00 98.44 86 PHE A C 1
ATOM 690 O O . PHE A 1 86 ? -8.753 -3.917 -6.839 1.00 98.44 86 PHE A O 1
ATOM 697 N N . GLU A 1 87 ? -10.170 -3.781 -8.565 1.00 97.19 87 GLU A N 1
ATOM 698 C CA . GLU A 1 87 ? -10.010 -5.183 -8.991 1.00 97.19 87 GLU A CA 1
ATOM 699 C C . GLU A 1 87 ? -8.811 -5.347 -9.943 1.00 97.19 87 GLU A C 1
ATOM 701 O O . GLU A 1 87 ? -8.134 -6.382 -9.950 1.00 97.19 87 GLU A O 1
ATOM 706 N N . GLN A 1 88 ? -8.539 -4.298 -10.726 1.00 97.38 88 GLN A N 1
ATOM 707 C CA . GLN A 1 88 ? -7.485 -4.193 -11.735 1.00 97.38 88 GLN A CA 1
ATOM 708 C C . GLN A 1 88 ? -6.812 -2.824 -11.625 1.00 97.38 88 GLN A C 1
ATOM 710 O O . GLN A 1 88 ? -7.449 -1.864 -11.199 1.00 97.38 88 GLN A O 1
ATOM 715 N N . LEU A 1 89 ? -5.541 -2.726 -12.020 1.00 98.19 89 LEU A N 1
ATOM 716 C CA . LEU A 1 89 ? -4.802 -1.464 -11.951 1.00 98.19 89 LEU A CA 1
ATOM 717 C C . LEU A 1 89 ? -5.511 -0.355 -12.751 1.00 98.19 89 LEU A C 1
ATOM 719 O O . LEU A 1 89 ? -5.896 -0.598 -13.896 1.00 98.19 89 LEU A O 1
ATOM 723 N N . PRO A 1 90 ? -5.687 0.850 -12.174 1.00 97.75 90 PRO A N 1
ATOM 724 C CA . PRO A 1 90 ? -6.207 1.994 -12.914 1.00 97.75 90 PRO A CA 1
ATOM 725 C C . PRO A 1 90 ? -5.176 2.497 -13.935 1.00 97.75 90 PRO A C 1
ATOM 727 O O . PRO A 1 90 ? -3.980 2.273 -13.778 1.00 97.75 90 PRO A O 1
ATOM 730 N N . GLU A 1 91 ? -5.619 3.234 -14.956 1.00 95.06 91 GLU A N 1
ATOM 731 C CA . GLU A 1 91 ? -4.730 3.738 -16.021 1.00 95.06 91 GLU A CA 1
ATOM 732 C C . GLU A 1 91 ? -3.696 4.764 -15.520 1.00 95.06 91 GLU A C 1
ATOM 734 O O . GLU A 1 91 ? -2.575 4.832 -16.019 1.00 95.06 91 GLU A O 1
ATOM 739 N N . GLN A 1 92 ? -4.062 5.583 -14.531 1.00 97.00 92 GLN A N 1
ATOM 740 C CA . GLN A 1 92 ? -3.251 6.714 -14.081 1.00 97.00 92 GLN A CA 1
ATOM 741 C C . GLN A 1 92 ? -2.339 6.329 -12.908 1.00 97.00 92 GLN A C 1
ATOM 743 O O . GLN A 1 92 ? -2.639 6.651 -11.762 1.00 97.00 92 GLN A O 1
ATOM 748 N N . LEU A 1 93 ? -1.231 5.643 -13.178 1.00 98.25 93 LEU A N 1
ATOM 749 C CA . LEU A 1 93 ? -0.302 5.149 -12.154 1.00 98.25 93 LEU A CA 1
ATOM 750 C C . LEU A 1 93 ? 0.859 6.117 -11.881 1.00 98.25 93 LEU A C 1
ATOM 752 O O . LEU A 1 93 ? 1.344 6.784 -12.793 1.00 98.25 93 LEU A O 1
ATOM 756 N N . ALA A 1 94 ? 1.316 6.191 -10.625 1.00 97.31 94 ALA A N 1
ATOM 757 C CA . ALA A 1 94 ? 2.464 7.025 -10.247 1.00 97.31 94 ALA A CA 1
ATOM 758 C C . ALA A 1 94 ? 3.818 6.398 -10.634 1.00 97.31 94 ALA A C 1
ATOM 760 O O . ALA A 1 94 ? 4.788 7.120 -10.869 1.00 97.31 94 ALA A O 1
ATOM 761 N N . PHE A 1 95 ? 3.870 5.066 -10.713 1.00 95.38 95 PHE A N 1
ATOM 762 C CA . PHE A 1 95 ? 5.038 4.270 -11.098 1.00 95.38 95 PHE A CA 1
ATOM 763 C C . PHE A 1 95 ? 4.680 3.288 -12.233 1.00 95.38 95 PHE A C 1
ATOM 765 O O . PHE A 1 95 ? 3.498 3.119 -12.553 1.00 95.38 95 PHE A O 1
ATOM 772 N N . PRO A 1 96 ? 5.668 2.655 -12.892 1.00 96.38 96 PRO A N 1
ATOM 773 C CA . PRO A 1 96 ? 5.412 1.663 -13.929 1.00 96.38 96 PRO A CA 1
ATOM 774 C C . PRO A 1 96 ? 4.502 0.519 -13.466 1.00 96.38 96 PRO A C 1
ATOM 776 O O . PRO A 1 96 ? 4.640 -0.022 -12.373 1.00 96.38 96 PRO A O 1
ATOM 779 N N . GLU A 1 97 ? 3.604 0.091 -14.350 1.00 97.00 97 GLU A N 1
ATOM 780 C CA . GLU A 1 97 ? 2.578 -0.911 -14.049 1.00 97.00 97 GLU A CA 1
ATOM 781 C C . GLU A 1 97 ? 3.134 -2.246 -13.519 1.00 97.00 97 GLU A C 1
ATOM 783 O O . GLU A 1 97 ? 2.531 -2.880 -12.650 1.00 97.00 97 GLU A O 1
ATOM 788 N N . TRP A 1 98 ? 4.287 -2.678 -14.039 1.00 94.75 98 TRP A N 1
ATOM 789 C CA . TRP A 1 98 ? 4.894 -3.964 -13.693 1.00 94.75 98 TRP A CA 1
ATOM 790 C C . TRP A 1 98 ? 5.261 -4.060 -12.205 1.00 94.75 98 TRP A C 1
ATOM 792 O O . TRP A 1 98 ? 5.072 -5.125 -11.620 1.00 94.75 98 TRP A O 1
ATOM 802 N N . GLU A 1 99 ? 5.670 -2.951 -11.577 1.00 92.19 99 GLU A N 1
ATOM 803 C CA . GLU A 1 99 ? 6.010 -2.913 -10.149 1.00 92.19 99 GLU A CA 1
ATOM 804 C C . GLU A 1 99 ? 4.794 -3.276 -9.289 1.00 92.19 99 GLU A C 1
ATOM 806 O O . GLU A 1 99 ? 4.879 -4.096 -8.372 1.00 92.19 99 GLU A O 1
ATOM 811 N N . TYR A 1 100 ? 3.624 -2.731 -9.629 1.00 96.25 100 TYR A N 1
ATOM 812 C CA . TYR A 1 100 ? 2.398 -3.022 -8.894 1.00 96.25 100 TYR A CA 1
ATOM 813 C C . TYR A 1 100 ? 1.857 -4.419 -9.183 1.00 96.25 100 TYR A C 1
ATOM 815 O O . TYR A 1 100 ? 1.359 -5.078 -8.271 1.00 96.25 100 TYR A O 1
ATOM 823 N N . ARG A 1 101 ? 1.937 -4.891 -10.435 1.00 96.38 101 ARG A N 1
ATOM 824 C CA . ARG A 1 101 ? 1.432 -6.225 -10.806 1.00 96.38 101 ARG A CA 1
ATOM 825 C C . ARG A 1 101 ? 2.084 -7.321 -9.970 1.00 96.38 101 ARG A C 1
ATOM 827 O O . ARG A 1 101 ? 1.377 -8.176 -9.437 1.00 96.38 101 ARG A O 1
ATOM 834 N N . GLU A 1 102 ? 3.407 -7.282 -9.839 1.00 94.69 102 GLU A N 1
ATOM 835 C CA . GLU A 1 102 ? 4.163 -8.273 -9.068 1.00 94.69 102 GLU A CA 1
ATOM 836 C C . GLU A 1 102 ? 3.804 -8.222 -7.580 1.00 94.69 102 GLU A C 1
ATOM 838 O O . GLU A 1 102 ? 3.506 -9.247 -6.964 1.00 94.69 102 GLU A O 1
ATOM 843 N N . GLN A 1 103 ? 3.744 -7.012 -7.027 1.00 95.56 103 GLN A N 1
ATOM 844 C CA . GLN A 1 103 ? 3.375 -6.745 -5.642 1.00 95.56 103 GLN A CA 1
ATOM 845 C C . GLN A 1 103 ? 1.958 -7.239 -5.293 1.00 95.56 103 GLN A C 1
ATOM 847 O O . GLN A 1 103 ? 1.772 -7.944 -4.298 1.00 95.56 103 GLN A O 1
ATOM 852 N N . ILE A 1 104 ? 0.958 -6.928 -6.124 1.00 97.31 104 ILE A N 1
ATOM 853 C CA . ILE A 1 104 ? -0.438 -7.350 -5.921 1.00 97.31 104 ILE A CA 1
ATOM 854 C C . ILE A 1 104 ? -0.571 -8.870 -6.057 1.00 97.31 104 ILE A C 1
ATOM 856 O O . ILE A 1 104 ? -1.239 -9.505 -5.238 1.00 97.31 104 ILE A O 1
ATOM 860 N N . ALA A 1 105 ? 0.060 -9.469 -7.073 1.00 96.38 105 ALA A N 1
ATOM 861 C CA . ALA A 1 105 ? 0.018 -10.915 -7.286 1.00 96.38 105 ALA A CA 1
ATOM 862 C C . ALA A 1 105 ? 0.630 -11.676 -6.100 1.00 96.38 105 ALA A C 1
ATOM 864 O O . ALA A 1 105 ? 0.048 -12.651 -5.609 1.00 96.38 105 ALA A O 1
ATOM 865 N N . TRP A 1 106 ? 1.767 -11.190 -5.595 1.00 96.50 106 TRP A N 1
ATOM 866 C CA . TRP A 1 106 ? 2.388 -11.712 -4.385 1.00 96.50 106 TRP A CA 1
ATOM 867 C C . TRP A 1 106 ? 1.461 -11.577 -3.170 1.00 96.50 106 TRP A C 1
ATOM 869 O O . TRP A 1 106 ? 1.216 -12.572 -2.489 1.00 96.50 106 TRP A O 1
ATOM 879 N N . ALA A 1 107 ? 0.890 -10.392 -2.928 1.00 97.19 107 ALA A N 1
ATOM 880 C CA . ALA A 1 107 ? 0.022 -10.139 -1.778 1.00 97.19 107 ALA A CA 1
ATOM 881 C C . ALA A 1 107 ? -1.228 -11.033 -1.776 1.00 97.19 107 ALA A C 1
ATOM 883 O O . ALA A 1 107 ? -1.557 -11.632 -0.751 1.00 97.19 107 ALA A O 1
ATOM 884 N N . ARG A 1 108 ? -1.890 -11.183 -2.932 1.00 96.19 108 ARG A N 1
ATOM 885 C CA . ARG A 1 108 ? -3.035 -12.095 -3.101 1.00 96.19 108 ARG A CA 1
ATOM 886 C C . ARG A 1 108 ? -2.655 -13.535 -2.765 1.00 96.19 108 ARG A C 1
ATOM 888 O O . ARG A 1 108 ? -3.345 -14.186 -1.986 1.00 96.19 108 ARG A O 1
ATOM 895 N N . THR A 1 109 ? -1.533 -14.010 -3.306 1.00 95.31 109 THR A N 1
ATOM 896 C CA . THR A 1 109 ? -1.047 -15.373 -3.051 1.00 95.31 109 THR A CA 1
ATOM 897 C C . THR A 1 109 ? -0.762 -15.573 -1.566 1.00 95.31 109 THR A C 1
ATOM 899 O O . THR A 1 109 ? -1.259 -16.520 -0.960 1.00 95.31 109 THR A O 1
ATOM 902 N N . ALA A 1 110 ? -0.022 -14.650 -0.954 1.00 93.75 110 ALA A N 1
ATOM 903 C CA . ALA A 1 110 ? 0.410 -14.768 0.429 1.00 93.75 110 ALA A CA 1
ATOM 904 C C . ALA A 1 110 ? -0.760 -14.736 1.432 1.00 93.75 110 ALA A C 1
ATOM 906 O O . ALA A 1 110 ? -0.698 -15.411 2.456 1.00 93.75 110 ALA A O 1
ATOM 907 N N . LEU A 1 111 ? -1.842 -14.011 1.123 1.00 93.31 111 LEU A N 1
ATOM 908 C CA . LEU A 1 111 ? -3.053 -13.950 1.952 1.00 93.31 111 LEU A CA 1
ATOM 909 C C . LEU A 1 111 ? -4.067 -15.070 1.679 1.00 93.31 111 LEU A C 1
ATOM 911 O O . LEU A 1 111 ? -4.987 -15.235 2.473 1.00 93.31 111 LEU A O 1
ATOM 915 N N . SER A 1 112 ? -3.929 -15.814 0.577 1.00 87.94 112 SER A N 1
ATOM 916 C CA . SER A 1 112 ? -4.777 -16.980 0.268 1.00 87.94 112 SER A CA 1
ATOM 917 C C . SER A 1 112 ? -4.336 -18.268 0.975 1.00 87.94 112 SER A C 1
ATOM 919 O O . SER A 1 112 ? -5.090 -19.234 1.029 1.00 87.94 112 SER A O 1
ATOM 921 N N . LEU A 1 113 ? -3.108 -18.287 1.502 1.00 71.94 113 LEU A N 1
ATOM 922 C CA . LEU A 1 113 ? -2.486 -19.441 2.159 1.00 71.94 113 LEU A CA 1
ATOM 923 C C . 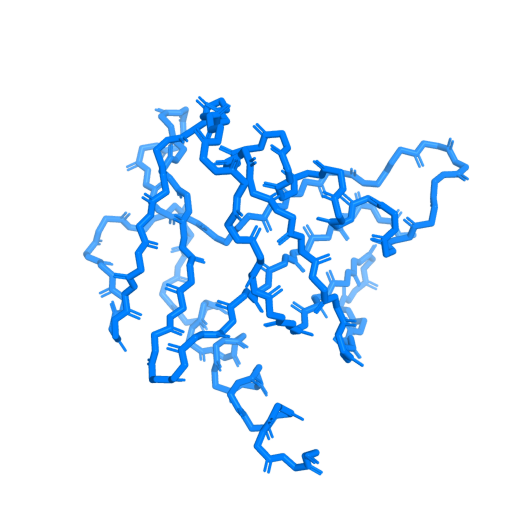LEU A 1 113 ? -2.674 -19.451 3.689 1.00 71.94 113 LEU A C 1
ATOM 925 O O . LEU A 1 113 ? -2.031 -20.254 4.368 1.00 71.94 113 LEU A O 1
ATOM 929 N N . GLN A 1 114 ? -3.511 -18.562 4.230 1.00 56.41 114 GLN A N 1
ATOM 930 C CA . GLN A 1 114 ? -3.820 -18.438 5.659 1.00 56.41 114 GLN A CA 1
ATOM 931 C C . GLN A 1 114 ? -5.321 -18.549 5.900 1.00 56.41 114 GLN A C 1
ATOM 933 O O . GLN A 1 114 ? -5.689 -19.194 6.905 1.00 56.41 114 GLN A O 1
#

Foldseek 3Di:
DFKEFEWADDPLKTKWWQDVVLFAIDTFMDTADDVHDQVRRNQVRCCQRAVWGWDFDDWDADDPYIYTATHIGDDVDGHPTDMDIDSDGDPGHSDDPVVVVVSNVVSVVVVVVD

Secondary structure (DSSP, 8-state):
--EEEEEEEETTEEEEEEETTTTEEE-SEEEPPTT--HHHHHHHHHHHHHSSEEEEEEEEEETTEEEEEEEEE--S---SSEEEEESS--S-BSS-HHHHHHHHHHHHHHHHT-

Sequence (114 aa):
MRWVYAIAIEGDRFLMVFNKKRGGWEMPGGHVEQGEGAETAAKREFREETGQEFEPVVRVVQDDGAVFAGRVRYTGKHGEMRFELFEQLPEQLAFPEWEYREQIAWARTALSLQ

Radius of gyration: 12.84 Å; chains: 1; bounding box: 32×35×31 Å